Protein AF-A0A4W5RKW4-F1 (afdb_monomer_lite)

Organism: NCBI:txid62062

Foldseek 3Di:
DFLLVVLVVCLVVQLVPQDPVNLVVLLVQCCVVVLDDPCLSVCLVPVDDDSSSSSNSVSVSQSVSGRVSSVSSVD

Structure (mmCIF, N/CA/C/O backbone):
data_AF-A0A4W5RKW4-F1
#
_entry.id   AF-A0A4W5RKW4-F1
#
loop_
_atom_site.group_PDB
_atom_site.id
_atom_site.type_symbol
_atom_site.label_atom_id
_atom_site.label_alt_id
_atom_site.label_comp_id
_atom_site.label_asym_id
_atom_site.label_entity_id
_atom_site.label_seq_id
_atom_site.pdbx_PDB_ins_code
_atom_site.Cartn_x
_atom_site.Cartn_y
_atom_site.Cartn_z
_atom_site.occupancy
_atom_site.B_iso_or_equiv
_atom_site.auth_seq_id
_atom_site.auth_comp_id
_atom_site.auth_asym_id
_atom_site.auth_atom_id
_atom_site.pdbx_PDB_model_num
ATOM 1 N N . MET A 1 1 ? 5.845 9.612 -20.397 1.00 71.25 1 MET A N 1
ATOM 2 C CA . MET A 1 1 ? 5.425 9.670 -18.980 1.00 71.25 1 MET A CA 1
ATOM 3 C C . MET A 1 1 ? 5.914 8.408 -18.311 1.00 71.25 1 MET A C 1
ATOM 5 O O . MET A 1 1 ? 5.814 7.363 -18.937 1.00 71.25 1 MET A O 1
ATOM 9 N N . SER A 1 2 ? 6.474 8.500 -17.107 1.00 90.12 2 SER A N 1
ATOM 10 C CA . SER A 1 2 ? 6.845 7.301 -16.354 1.00 90.12 2 SER A CA 1
ATOM 11 C C . SER A 1 2 ? 5.614 6.654 -15.725 1.00 90.12 2 SER A C 1
ATOM 13 O O . SER A 1 2 ? 4.622 7.334 -15.441 1.00 90.12 2 SER A O 1
ATOM 15 N N . THR A 1 3 ? 5.678 5.356 -15.454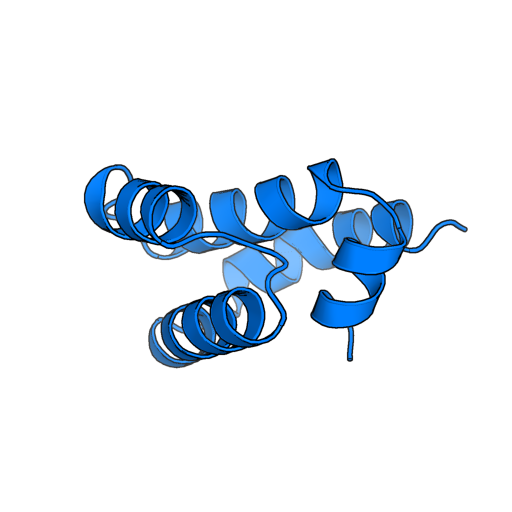 1.00 91.75 3 THR A N 1
ATOM 16 C CA . THR A 1 3 ? 4.550 4.642 -14.853 1.00 91.75 3 THR A CA 1
ATOM 17 C C . THR A 1 3 ? 4.228 5.159 -13.450 1.00 91.75 3 THR A C 1
ATOM 19 O O . THR A 1 3 ? 3.064 5.320 -13.091 1.00 91.75 3 THR A O 1
ATOM 22 N N . ALA A 1 4 ? 5.240 5.587 -12.689 1.00 91.31 4 ALA A N 1
ATOM 23 C CA . ALA A 1 4 ? 5.028 6.258 -11.405 1.00 91.31 4 ALA A CA 1
ATOM 24 C C . ALA A 1 4 ? 4.261 7.596 -11.532 1.00 91.31 4 ALA A C 1
ATOM 26 O O . ALA A 1 4 ? 3.504 7.965 -10.629 1.00 91.31 4 ALA A O 1
ATOM 27 N N . GLN A 1 5 ? 4.426 8.333 -12.640 1.00 92.25 5 GLN A N 1
ATOM 28 C CA . GLN A 1 5 ? 3.646 9.548 -12.919 1.00 92.25 5 GLN A CA 1
ATOM 29 C C . GLN A 1 5 ? 2.196 9.214 -13.281 1.00 92.25 5 GLN A C 1
ATOM 31 O O . GLN A 1 5 ? 1.281 9.888 -12.808 1.00 92.25 5 GLN A O 1
ATOM 36 N N . GLN A 1 6 ? 1.974 8.159 -14.068 1.00 93.38 6 GLN A N 1
ATOM 37 C CA . GLN A 1 6 ? 0.626 7.676 -14.387 1.00 93.38 6 GLN A CA 1
ATOM 38 C C . GLN A 1 6 ? -0.108 7.221 -13.122 1.00 93.38 6 GLN A C 1
ATOM 40 O O . GLN A 1 6 ? -1.246 7.632 -12.884 1.00 93.38 6 GLN A O 1
ATOM 45 N N . LEU A 1 7 ? 0.581 6.470 -12.259 1.00 93.75 7 LEU A N 1
ATOM 46 C CA . LEU A 1 7 ? 0.055 6.020 -10.976 1.00 93.75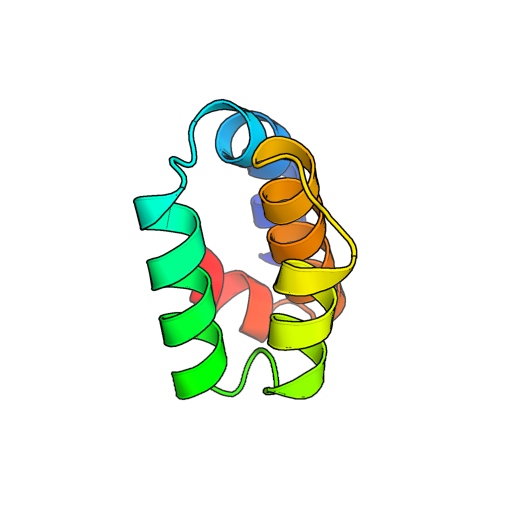 7 LEU A CA 1
ATOM 47 C C . LEU A 1 7 ? -0.318 7.200 -10.063 1.00 93.75 7 LEU A C 1
ATOM 49 O O . LEU A 1 7 ? -1.354 7.188 -9.400 1.00 93.75 7 LEU A O 1
ATOM 53 N N . HIS A 1 8 ? 0.480 8.272 -10.077 1.00 94.06 8 HIS A N 1
ATOM 54 C CA . HIS A 1 8 ? 0.130 9.50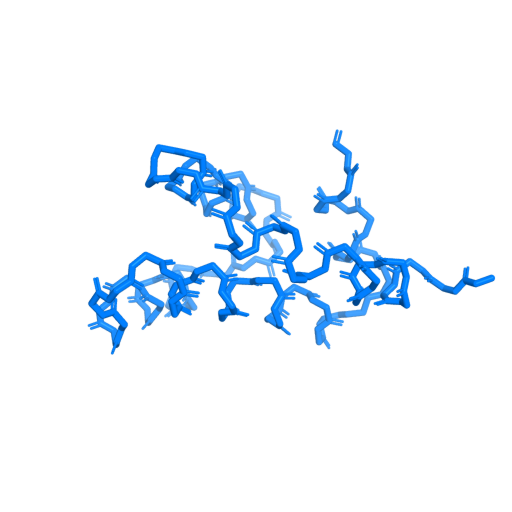6 -9.376 1.00 94.06 8 HIS A CA 1
ATOM 55 C C . HIS A 1 8 ? -1.143 10.163 -9.936 1.00 94.06 8 HIS A C 1
ATOM 57 O O . HIS A 1 8 ? -1.969 10.641 -9.161 1.00 94.06 8 HIS A O 1
ATOM 63 N N . GLY A 1 9 ? -1.331 10.149 -11.259 1.00 94.88 9 GLY A N 1
ATOM 64 C CA . GLY A 1 9 ? -2.506 10.724 -11.919 1.00 94.88 9 GLY A CA 1
ATOM 65 C C . GLY A 1 9 ? -3.821 10.023 -11.566 1.00 94.88 9 GLY A C 1
ATOM 66 O O . GLY A 1 9 ? -4.851 10.680 -11.423 1.00 94.88 9 GLY A O 1
ATOM 67 N N . VAL A 1 10 ? -3.802 8.703 -11.357 1.00 94.94 10 VAL A N 1
ATOM 68 C CA . VAL A 1 10 ? -5.004 7.936 -10.969 1.00 94.94 10 VAL A CA 1
ATOM 69 C C . VAL A 1 10 ? -5.257 7.916 -9.459 1.00 94.94 10 VAL A C 1
ATOM 71 O O . VAL A 1 10 ? -6.312 7.454 -9.019 1.00 94.94 10 VAL A O 1
ATOM 74 N N . ARG A 1 11 ? -4.330 8.453 -8.654 1.00 95.62 11 ARG A N 1
ATOM 75 C CA . ARG A 1 11 ? -4.334 8.359 -7.188 1.00 95.62 11 ARG A CA 1
ATOM 76 C C . ARG A 1 11 ? -5.637 8.800 -6.539 1.00 95.62 11 ARG A C 1
ATOM 78 O O . ARG A 1 11 ? -6.176 8.078 -5.705 1.00 95.62 11 ARG A O 1
ATOM 85 N N . THR A 1 12 ? -6.148 9.972 -6.904 1.00 97.00 12 THR A N 1
ATOM 86 C CA . THR A 1 12 ? -7.386 10.511 -6.319 1.00 97.00 12 THR A CA 1
ATOM 87 C C . THR A 1 12 ? -8.570 9.590 -6.603 1.00 97.00 12 THR A C 1
ATOM 89 O O . THR A 1 12 ? -9.276 9.186 -5.682 1.00 97.00 12 THR A O 1
ATOM 92 N N . LYS A 1 13 ? -8.715 9.156 -7.860 1.00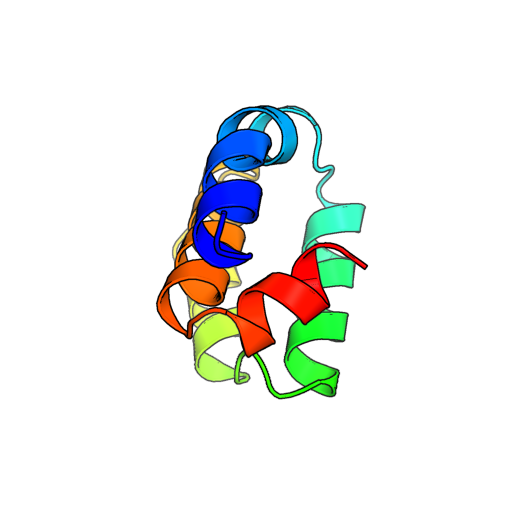 96.31 13 LYS A N 1
ATOM 93 C CA . LYS A 1 13 ? -9.787 8.249 -8.285 1.00 96.31 13 LYS A CA 1
ATOM 94 C C . LYS A 1 13 ? -9.689 6.889 -7.591 1.00 96.31 13 LYS A C 1
ATOM 96 O O . LYS A 1 13 ? -10.714 6.339 -7.198 1.00 96.31 13 LYS A O 1
ATOM 101 N N . PHE A 1 14 ? -8.477 6.362 -7.416 1.00 95.62 14 PHE A N 1
ATOM 102 C CA . PHE A 1 14 ? -8.249 5.128 -6.668 1.00 95.62 14 PHE A CA 1
ATOM 103 C C . PHE A 1 14 ? -8.688 5.274 -5.206 1.00 95.62 14 PHE A C 1
ATOM 105 O O . PHE A 1 14 ? -9.479 4.471 -4.719 1.00 95.62 14 PHE A O 1
ATOM 112 N N . ILE A 1 15 ? -8.261 6.340 -4.522 1.00 95.94 15 ILE A N 1
ATOM 113 C CA . ILE A 1 15 ? -8.639 6.593 -3.124 1.00 95.94 15 ILE A CA 1
ATOM 114 C C . ILE A 1 15 ? -10.155 6.724 -2.974 1.00 95.94 15 ILE A C 1
ATOM 116 O O . ILE A 1 15 ? -10.708 6.222 -1.999 1.00 95.94 15 ILE A O 1
ATOM 120 N N . GLU A 1 16 ? -10.843 7.365 -3.913 1.00 96.12 16 GLU A N 1
ATOM 121 C CA . GLU A 1 16 ? -12.297 7.533 -3.865 1.00 96.12 16 GLU A CA 1
ATOM 122 C C . GLU A 1 16 ? -13.052 6.226 -4.125 1.00 96.12 16 GLU A C 1
ATOM 124 O O . GLU A 1 16 ? -14.007 5.925 -3.410 1.00 96.12 16 GLU A O 1
ATOM 129 N N . LYS A 1 17 ? -12.618 5.441 -5.120 1.00 94.69 17 LYS A N 1
ATOM 130 C CA . LYS A 1 17 ? -13.394 4.307 -5.644 1.00 94.69 17 LYS A CA 1
ATOM 131 C C . LYS A 1 17 ? -12.993 2.936 -5.110 1.00 94.69 17 LYS A C 1
ATOM 133 O O . LYS A 1 17 ? -13.818 2.029 -5.158 1.00 94.69 17 LYS A O 1
ATOM 138 N N . ALA A 1 18 ? -11.765 2.758 -4.623 1.00 94.00 18 ALA A N 1
ATOM 139 C CA . ALA A 1 18 ? -11.304 1.457 -4.146 1.00 94.00 18 ALA A CA 1
ATOM 140 C C . ALA A 1 18 ? -12.139 1.014 -2.942 1.00 94.00 18 ALA A C 1
ATOM 142 O O . ALA A 1 18 ? -12.121 1.661 -1.894 1.00 94.00 18 ALA A O 1
ATOM 143 N N . SER A 1 19 ? -12.884 -0.079 -3.081 1.00 95.31 19 SER A N 1
ATOM 144 C CA . SER A 1 19 ? -13.622 -0.675 -1.969 1.00 95.31 19 SER A CA 1
ATOM 145 C C . SER A 1 19 ? -12.655 -1.341 -0.985 1.00 95.31 19 SER A C 1
ATOM 147 O O . SER A 1 19 ? -11.488 -1.560 -1.300 1.00 95.31 19 SER A O 1
ATOM 149 N N . LYS A 1 20 ? -13.132 -1.689 0.216 1.00 93.00 20 LYS A N 1
ATOM 150 C CA . LYS A 1 20 ? -12.316 -2.461 1.166 1.00 93.00 20 LYS A CA 1
ATOM 151 C C . LYS A 1 20 ? -11.848 -3.788 0.550 1.00 93.00 20 LYS A C 1
ATOM 153 O O . LYS A 1 20 ? -10.680 -4.112 0.670 1.00 93.00 20 LYS A O 1
ATOM 158 N N . VAL A 1 21 ? -12.740 -4.486 -0.157 1.00 94.69 21 VAL A N 1
ATOM 159 C CA . VAL A 1 21 ? -12.433 -5.763 -0.821 1.00 94.69 21 VAL A CA 1
ATOM 160 C C . VAL A 1 21 ? -11.328 -5.593 -1.861 1.00 94.69 21 VAL A C 1
ATOM 162 O O . VAL A 1 21 ? -10.381 -6.364 -1.863 1.00 94.69 21 VAL A O 1
ATOM 165 N N . ILE A 1 22 ? -11.410 -4.550 -2.695 1.00 93.62 22 ILE A N 1
ATOM 166 C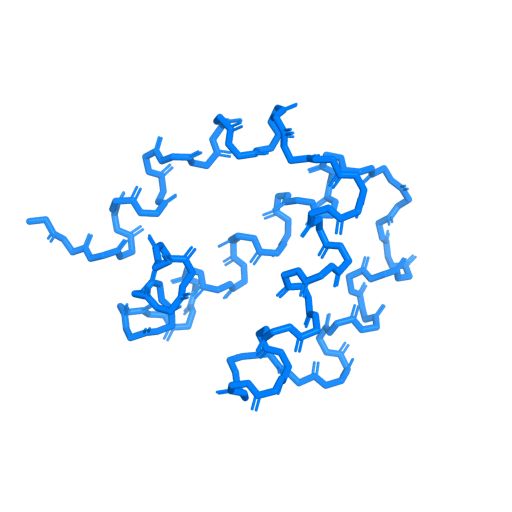 CA . ILE A 1 22 ? -10.365 -4.257 -3.688 1.00 93.62 22 ILE A CA 1
ATOM 167 C C . ILE A 1 22 ? -9.034 -3.942 -2.999 1.00 93.62 22 ILE A C 1
ATOM 169 O O . ILE A 1 22 ? -7.996 -4.376 -3.472 1.00 93.62 22 ILE A O 1
ATOM 173 N N . LEU A 1 23 ? -9.048 -3.193 -1.892 1.00 94.50 23 LEU A N 1
ATOM 174 C CA . LEU A 1 23 ? -7.820 -2.889 -1.157 1.00 94.50 23 LEU A CA 1
ATOM 175 C C . LEU A 1 23 ? -7.184 -4.128 -0.539 1.00 94.50 23 LEU A C 1
ATOM 177 O O . LEU A 1 23 ? -5.969 -4.250 -0.607 1.00 94.50 23 LEU A O 1
ATOM 181 N N . ASP A 1 24 ? -7.984 -4.999 0.073 1.00 93.50 24 ASP A N 1
ATOM 182 C CA . ASP A 1 24 ? -7.480 -6.216 0.705 1.00 93.50 24 ASP A CA 1
ATOM 183 C C . ASP A 1 24 ? -6.906 -7.166 -0.365 1.00 93.50 24 ASP A C 1
ATOM 185 O O . ASP A 1 24 ? -5.767 -7.594 -0.219 1.00 93.50 24 ASP A O 1
ATOM 189 N N . GLN A 1 25 ? -7.608 -7.372 -1.490 1.00 94.44 25 GLN A N 1
ATOM 190 C CA . GLN A 1 25 ? -7.096 -8.175 -2.610 1.00 94.44 25 GLN A CA 1
ATOM 191 C C . GLN A 1 25 ? -5.794 -7.602 -3.178 1.00 94.44 25 GLN A C 1
ATOM 193 O O . GLN A 1 25 ? -4.814 -8.317 -3.322 1.00 94.44 25 GLN A O 1
ATOM 198 N N . LEU A 1 26 ? -5.749 -6.291 -3.430 1.00 93.81 26 LEU A N 1
ATOM 199 C CA . LEU A 1 26 ? -4.561 -5.658 -3.997 1.00 93.81 26 LEU A CA 1
ATOM 200 C C . LEU A 1 26 ? -3.367 -5.706 -3.032 1.00 93.81 26 LEU A C 1
ATOM 202 O O . LEU A 1 26 ? -2.223 -5.738 -3.464 1.00 93.81 26 LEU A O 1
ATOM 206 N N . MET A 1 27 ? -3.609 -5.686 -1.719 1.00 94.31 27 MET A N 1
ATOM 207 C CA . MET A 1 27 ? -2.553 -5.899 -0.727 1.00 94.31 27 MET A CA 1
ATOM 208 C C . MET A 1 27 ? -1.973 -7.311 -0.807 1.00 94.31 27 MET A C 1
ATOM 210 O O . MET A 1 27 ? -0.761 -7.451 -0.663 1.00 94.31 27 MET A O 1
ATOM 214 N N . ASP A 1 28 ? -2.819 -8.315 -1.029 1.00 95.12 28 ASP A N 1
ATOM 215 C CA . ASP A 1 28 ? -2.401 -9.710 -1.149 1.00 95.12 28 ASP A CA 1
ATOM 216 C C . ASP A 1 28 ? -1.644 -9.938 -2.474 1.00 95.12 28 ASP A C 1
ATOM 218 O O . ASP A 1 28 ? -0.552 -10.504 -2.453 1.00 95.12 28 ASP A O 1
ATOM 222 N N . ASP A 1 29 ? -2.128 -9.379 -3.591 1.00 94.25 29 ASP A N 1
ATOM 223 C CA . ASP A 1 29 ? -1.457 -9.449 -4.901 1.00 94.25 29 ASP A CA 1
ATOM 224 C C . ASP A 1 29 ? -0.057 -8.797 -4.846 1.00 94.25 29 ASP A C 1
ATOM 226 O O . ASP A 1 29 ? 0.950 -9.378 -5.248 1.00 94.25 29 ASP A O 1
ATOM 230 N N . LEU A 1 30 ? 0.048 -7.598 -4.254 1.00 94.50 30 LEU A N 1
ATOM 231 C CA . LEU A 1 30 ? 1.327 -6.887 -4.109 1.00 94.50 30 LEU A CA 1
ATOM 232 C C . LEU A 1 30 ? 2.308 -7.595 -3.165 1.00 94.50 30 LEU A C 1
ATOM 234 O O . LEU A 1 30 ? 3.517 -7.358 -3.260 1.00 94.50 30 LEU A O 1
ATOM 238 N N . LEU A 1 31 ? 1.804 -8.409 -2.237 1.00 95.25 31 LEU A N 1
ATOM 239 C CA . LEU A 1 31 ? 2.618 -9.252 -1.370 1.00 95.25 31 LEU A CA 1
ATOM 240 C C . LEU A 1 31 ? 3.137 -10.477 -2.130 1.00 95.25 31 LEU A C 1
ATOM 242 O O . LEU A 1 31 ? 4.331 -10.775 -2.060 1.00 95.25 31 LEU A O 1
ATOM 246 N N . GLU A 1 32 ? 2.269 -11.144 -2.894 1.00 95.06 32 GLU A N 1
ATOM 247 C CA . GLU A 1 32 ? 2.620 -12.292 -3.736 1.00 95.06 32 GLU A CA 1
ATOM 248 C C . GLU A 1 32 ? 3.692 -11.921 -4.772 1.00 95.06 32 GLU A C 1
ATOM 250 O O . GLU A 1 32 ? 4.722 -12.596 -4.883 1.00 95.06 32 GLU A O 1
ATOM 255 N N . ASP A 1 33 ? 3.527 -10.768 -5.423 1.00 92.38 33 ASP A N 1
ATOM 256 C CA . ASP A 1 33 ? 4.478 -10.213 -6.391 1.00 92.38 33 ASP A CA 1
ATOM 257 C C . ASP A 1 33 ? 5.743 -9.617 -5.747 1.00 92.38 33 ASP A C 1
ATOM 259 O O . ASP A 1 33 ? 6.632 -9.107 -6.438 1.00 92.38 33 ASP A O 1
ATOM 263 N N . LYS A 1 34 ? 5.853 -9.668 -4.410 1.00 93.12 34 LYS A N 1
ATOM 264 C CA . LYS A 1 34 ? 6.971 -9.126 -3.613 1.00 93.12 34 LYS A CA 1
ATOM 265 C C . LYS A 1 34 ? 7.208 -7.632 -3.833 1.00 93.12 34 LYS A C 1
ATOM 267 O O . LYS A 1 34 ? 8.311 -7.123 -3.602 1.00 93.12 34 LYS A O 1
ATOM 272 N N . VAL A 1 35 ? 6.173 -6.907 -4.253 1.00 94.94 35 VAL A N 1
ATOM 273 C CA . VAL A 1 35 ? 6.198 -5.447 -4.344 1.00 94.94 35 VAL A CA 1
ATOM 274 C C . VAL A 1 35 ? 6.171 -4.856 -2.941 1.00 94.94 35 VAL A C 1
ATOM 276 O O . VAL A 1 35 ? 6.942 -3.942 -2.651 1.00 94.94 35 VAL A O 1
ATOM 279 N N . LEU A 1 36 ? 5.333 -5.387 -2.052 1.00 95.62 36 LEU A N 1
ATOM 280 C CA . LEU A 1 36 ? 5.310 -5.066 -0.626 1.00 95.62 36 LEU A CA 1
ATOM 281 C C . LEU A 1 36 ? 5.641 -6.316 0.188 1.00 95.62 36 LEU A C 1
ATOM 283 O O . LEU A 1 36 ? 5.361 -7.427 -0.238 1.00 95.62 36 LEU A O 1
ATOM 287 N N . ASN A 1 37 ? 6.273 -6.137 1.344 1.00 96.06 37 ASN A N 1
ATOM 288 C CA . ASN A 1 37 ? 6.502 -7.233 2.289 1.00 96.06 37 ASN A CA 1
ATOM 289 C C . ASN A 1 37 ? 5.424 -7.273 3.383 1.00 96.06 37 ASN A C 1
ATOM 291 O O . ASN A 1 37 ? 4.674 -6.309 3.558 1.00 96.06 37 ASN A O 1
ATOM 295 N N . ASP A 1 38 ? 5.389 -8.365 4.153 1.00 95.75 38 ASP A N 1
ATOM 296 C CA . ASP A 1 38 ? 4.409 -8.576 5.225 1.00 95.75 38 ASP A CA 1
ATOM 297 C C . ASP A 1 38 ? 4.361 -7.404 6.212 1.00 95.75 38 ASP A C 1
ATOM 299 O O . ASP A 1 38 ? 3.290 -6.880 6.503 1.00 95.75 38 ASP A O 1
ATOM 303 N N . GLY A 1 39 ? 5.523 -6.906 6.649 1.00 96.50 39 GLY A N 1
ATOM 304 C CA . GLY A 1 39 ? 5.602 -5.786 7.589 1.00 96.50 39 GLY A CA 1
ATOM 305 C C . GLY A 1 39 ? 5.077 -4.464 7.016 1.00 96.50 39 GLY A C 1
ATOM 306 O O . GLY A 1 39 ? 4.500 -3.652 7.743 1.00 96.50 39 GLY A O 1
ATOM 307 N N . GLU A 1 40 ? 5.236 -4.229 5.712 1.00 95.69 40 GLU A N 1
ATOM 308 C CA . GLU A 1 40 ? 4.640 -3.075 5.031 1.00 95.69 40 GLU A CA 1
ATOM 309 C C . GLU A 1 40 ? 3.110 -3.201 4.965 1.00 95.69 40 GLU A C 1
ATOM 311 O O . GLU A 1 40 ? 2.406 -2.226 5.247 1.00 95.69 40 GLU A O 1
ATOM 316 N N . ILE A 1 41 ? 2.590 -4.391 4.644 1.00 95.19 41 ILE A N 1
ATOM 317 C CA . ILE A 1 41 ? 1.148 -4.661 4.569 1.00 95.19 41 ILE A CA 1
ATOM 318 C C . ILE A 1 41 ? 0.493 -4.582 5.950 1.00 95.19 41 ILE A C 1
ATOM 320 O O . ILE A 1 41 ? -0.502 -3.869 6.116 1.00 95.19 41 ILE A O 1
ATOM 324 N N . GLU A 1 42 ? 1.053 -5.252 6.955 1.00 95.12 42 GLU A N 1
ATOM 325 C CA . GLU A 1 42 ? 0.597 -5.184 8.347 1.00 95.12 42 GLU A CA 1
ATOM 326 C C . GLU A 1 42 ? 0.644 -3.747 8.862 1.00 95.12 42 GLU A C 1
ATOM 328 O O . GLU A 1 42 ? -0.350 -3.236 9.382 1.00 95.12 42 GLU A O 1
ATOM 333 N N . GLY A 1 43 ? 1.740 -3.033 8.594 1.00 95.00 43 GLY A N 1
ATOM 334 C CA . GLY A 1 43 ? 1.877 -1.624 8.941 1.00 95.00 43 GLY A CA 1
ATOM 335 C C . GLY A 1 43 ? 0.758 -0.757 8.359 1.00 95.00 43 GLY A C 1
ATOM 336 O O . GLY A 1 43 ? 0.257 0.134 9.048 1.00 95.00 43 GLY A O 1
ATOM 337 N N . ILE A 1 44 ? 0.319 -1.019 7.123 1.00 94.12 44 ILE A N 1
ATOM 338 C CA . ILE A 1 44 ? -0.825 -0.321 6.521 1.00 94.12 44 ILE A CA 1
ATOM 339 C C . ILE A 1 44 ? -2.146 -0.751 7.179 1.00 94.12 44 ILE A C 1
ATOM 341 O O . ILE A 1 44 ? -2.998 0.099 7.465 1.00 94.12 44 ILE A O 1
ATOM 345 N N . LYS A 1 45 ? -2.335 -2.054 7.418 1.00 92.12 45 LYS A N 1
ATOM 346 C CA . LYS A 1 45 ? -3.566 -2.612 7.997 1.00 92.12 45 LYS A CA 1
ATOM 347 C C . LYS A 1 45 ? -3.809 -2.095 9.421 1.00 92.12 45 LYS A C 1
ATOM 349 O O . LYS A 1 45 ? -4.965 -1.792 9.732 1.00 92.12 45 LYS A O 1
ATOM 354 N N . GLU A 1 46 ? -2.752 -1.946 10.219 1.00 93.00 46 GLU A N 1
ATOM 355 C CA . GLU A 1 46 ? -2.795 -1.534 11.627 1.00 93.00 46 GLU A CA 1
ATOM 356 C C . GLU A 1 46 ? -2.775 -0.014 11.832 1.00 93.00 46 GLU A C 1
ATOM 358 O O . GLU A 1 46 ? -3.578 0.512 12.609 1.00 93.00 46 GLU A O 1
ATOM 363 N N . LYS A 1 47 ? -1.888 0.724 11.142 1.00 93.25 47 LYS A N 1
ATOM 364 C CA . LYS A 1 47 ? -1.734 2.176 11.376 1.00 93.25 47 LYS A CA 1
ATOM 365 C C . LYS A 1 47 ? -2.911 2.999 10.870 1.00 93.25 47 LYS A C 1
ATOM 367 O O . LYS A 1 47 ? -3.171 4.077 11.406 1.00 93.25 47 LYS A O 1
ATOM 372 N N . TYR A 1 48 ? -3.617 2.533 9.843 1.00 92.38 48 TYR A N 1
ATOM 373 C CA . TYR A 1 48 ? -4.676 3.305 9.198 1.00 92.38 48 TYR A CA 1
ATOM 374 C C . TYR A 1 48 ? -6.024 2.624 9.394 1.00 92.38 48 TYR A C 1
ATOM 376 O O . TYR A 1 48 ? -6.245 1.522 8.912 1.00 92.38 48 TYR A O 1
ATOM 384 N N . LYS A 1 49 ? -6.964 3.287 10.076 1.00 89.38 49 LYS A N 1
ATOM 385 C CA . LYS A 1 49 ? -8.314 2.733 10.296 1.00 89.38 49 LYS A CA 1
ATOM 386 C C . LYS A 1 49 ? -9.245 2.970 9.109 1.00 89.38 49 LYS A C 1
ATOM 388 O O . LYS A 1 49 ? -10.046 2.104 8.769 1.00 89.38 49 LYS A O 1
ATOM 393 N N . GLN A 1 50 ? -9.124 4.129 8.463 1.00 94.25 50 GLN A N 1
ATOM 394 C CA . GLN A 1 50 ? -10.012 4.516 7.372 1.00 94.25 50 GLN A CA 1
ATOM 395 C C . GLN A 1 50 ? -9.570 3.910 6.042 1.00 94.25 50 GLN A C 1
ATOM 397 O O . GLN A 1 50 ? -8.397 3.959 5.671 1.00 94.25 50 GLN A O 1
ATOM 402 N N . ARG A 1 51 ? -10.543 3.416 5.269 1.00 94.88 51 ARG A N 1
ATOM 403 C CA . ARG A 1 51 ? -10.341 2.861 3.920 1.00 94.88 51 ARG A CA 1
ATOM 404 C C . ARG A 1 51 ? -9.566 3.816 3.004 1.00 94.88 51 ARG A C 1
ATOM 406 O O . ARG A 1 51 ? -8.639 3.394 2.323 1.00 94.88 51 ARG A O 1
ATOM 413 N N . ALA A 1 52 ? -9.927 5.100 3.003 1.00 95.62 52 ALA A N 1
ATOM 414 C CA . ALA A 1 52 ? -9.277 6.106 2.164 1.00 95.62 52 ALA A CA 1
ATOM 415 C C . ALA A 1 52 ? -7.800 6.321 2.541 1.00 95.62 52 ALA A C 1
ATOM 417 O O . ALA A 1 52 ? -6.963 6.508 1.660 1.00 95.62 52 ALA A O 1
ATOM 418 N N . ASP A 1 53 ? -7.469 6.251 3.832 1.00 96.00 53 ASP A N 1
ATOM 419 C CA . ASP A 1 53 ? -6.089 6.387 4.299 1.00 96.00 53 ASP A CA 1
ATOM 420 C C . ASP A 1 53 ? -5.262 5.147 3.947 1.00 96.00 53 ASP A C 1
ATOM 422 O O . ASP A 1 53 ? -4.138 5.293 3.470 1.00 96.00 53 ASP A O 1
ATOM 426 N N . LYS A 1 54 ? -5.843 3.943 4.063 1.00 95.94 54 LYS A N 1
ATOM 427 C CA . LYS A 1 54 ? -5.228 2.701 3.565 1.00 95.94 54 LYS A CA 1
ATOM 428 C C . LYS A 1 54 ? -4.956 2.770 2.063 1.00 95.94 54 LYS A C 1
ATOM 430 O O . LYS A 1 54 ? -3.830 2.529 1.641 1.00 95.94 54 LYS A O 1
ATOM 435 N N . ALA A 1 55 ? -5.954 3.168 1.270 1.00 96.69 55 ALA A N 1
ATOM 436 C CA . ALA A 1 55 ? -5.820 3.325 -0.178 1.00 96.69 55 ALA A CA 1
ATOM 437 C C . ALA A 1 55 ? -4.696 4.299 -0.538 1.00 96.69 55 ALA A C 1
ATOM 439 O O . ALA A 1 55 ? -3.870 4.009 -1.399 1.00 96.69 55 ALA A O 1
ATOM 440 N N . ARG A 1 56 ? -4.640 5.441 0.159 1.00 97.19 56 ARG A N 1
ATOM 441 C CA . ARG A 1 56 ? -3.600 6.453 -0.026 1.00 97.19 56 ARG A CA 1
ATOM 442 C C . ARG A 1 56 ? -2.209 5.889 0.244 1.00 97.19 56 ARG A C 1
ATOM 444 O O . ARG A 1 56 ? -1.287 6.138 -0.524 1.00 97.19 56 ARG A O 1
ATOM 451 N N . GLN A 1 57 ? -2.060 5.146 1.331 1.00 96.94 57 GLN A N 1
ATOM 452 C CA . GLN A 1 57 ? -0.762 4.623 1.740 1.00 96.94 57 GLN A CA 1
ATOM 453 C C . GLN A 1 57 ? -0.296 3.471 0.864 1.00 96.94 57 GLN A C 1
ATOM 455 O O . GLN A 1 57 ? 0.890 3.401 0.555 1.00 96.94 57 GLN A O 1
ATOM 460 N N . LEU A 1 58 ? -1.216 2.629 0.398 1.00 96.06 58 LEU A N 1
ATOM 461 C CA . LEU A 1 58 ? -0.914 1.557 -0.541 1.00 96.06 58 LEU A CA 1
ATOM 462 C C . LEU A 1 58 ? -0.336 2.117 -1.850 1.00 96.06 58 LEU A C 1
ATOM 464 O O . LEU A 1 58 ? 0.810 1.829 -2.195 1.00 96.06 58 LEU A O 1
ATOM 468 N N . ILE A 1 59 ? -1.074 3.009 -2.518 1.00 96.00 59 ILE A N 1
ATOM 469 C CA . ILE A 1 59 ? -0.646 3.586 -3.801 1.00 96.00 59 ILE A CA 1
ATOM 470 C C . ILE A 1 59 ? 0.627 4.434 -3.677 1.00 96.00 59 ILE A C 1
ATOM 472 O O . ILE A 1 59 ? 1.499 4.382 -4.544 1.00 96.00 59 ILE A O 1
ATOM 476 N N . ASP A 1 60 ? 0.782 5.190 -2.584 1.00 96.12 60 ASP A N 1
ATOM 477 C CA . ASP A 1 60 ? 1.989 5.987 -2.355 1.00 96.12 60 ASP A CA 1
ATOM 478 C C . ASP A 1 60 ? 3.208 5.109 -2.031 1.00 96.12 60 ASP A C 1
ATOM 480 O O . ASP A 1 60 ? 4.336 5.487 -2.353 1.00 96.12 60 ASP A O 1
ATOM 484 N N . SER A 1 61 ? 3.020 3.941 -1.413 1.00 95.62 61 SER A N 1
ATOM 485 C CA . SER A 1 61 ? 4.120 3.013 -1.121 1.00 95.62 61 SER A CA 1
ATOM 486 C C . SER A 1 61 ? 4.600 2.312 -2.383 1.00 95.62 61 SER A C 1
ATOM 488 O O . SER A 1 61 ? 5.799 2.319 -2.649 1.00 95.62 61 SER A O 1
ATOM 490 N N . VAL A 1 62 ? 3.678 1.836 -3.221 1.00 95.69 62 VAL A N 1
ATOM 491 C CA . VAL A 1 62 ? 4.013 1.233 -4.517 1.00 95.69 62 VAL A CA 1
ATOM 492 C C . VAL A 1 62 ? 4.704 2.238 -5.439 1.00 95.69 62 VAL A C 1
ATOM 494 O O . VAL A 1 62 ? 5.779 1.960 -5.969 1.00 95.69 62 VAL A O 1
ATOM 497 N N . ARG A 1 63 ? 4.173 3.464 -5.544 1.00 95.62 63 ARG A N 1
ATOM 498 C CA . ARG A 1 63 ? 4.783 4.528 -6.357 1.00 95.62 63 ARG A CA 1
ATOM 499 C C . ARG A 1 63 ? 6.220 4.850 -5.935 1.00 95.62 63 ARG A C 1
ATOM 501 O O . ARG A 1 63 ? 7.066 5.112 -6.788 1.00 95.62 63 ARG A O 1
ATOM 508 N N . ARG A 1 64 ? 6.509 4.849 -4.627 1.00 95.06 64 ARG A N 1
ATOM 509 C CA . ARG A 1 64 ? 7.854 5.136 -4.089 1.00 95.06 64 ARG A CA 1
ATOM 510 C C . ARG A 1 64 ? 8.884 4.060 -4.428 1.00 95.06 64 ARG A C 1
ATOM 512 O O . ARG A 1 64 ? 10.067 4.379 -4.465 1.00 95.06 64 ARG A O 1
ATOM 519 N N . LYS A 1 65 ? 8.455 2.829 -4.715 1.00 94.25 65 LYS A N 1
ATOM 520 C CA . LYS A 1 65 ? 9.347 1.739 -5.143 1.00 94.25 65 LYS A CA 1
ATOM 521 C C . LYS A 1 65 ? 9.792 1.857 -6.603 1.00 94.25 65 LYS A C 1
ATOM 523 O O . LYS A 1 65 ? 10.729 1.179 -7.009 1.00 94.25 65 LYS A O 1
ATOM 528 N N . GLY A 1 66 ? 9.184 2.761 -7.371 1.00 92.44 66 GLY A N 1
ATOM 529 C CA . GLY A 1 66 ? 9.614 3.112 -8.722 1.00 92.44 66 GLY A CA 1
ATOM 530 C C . GLY A 1 66 ? 8.708 2.554 -9.815 1.00 92.44 66 GLY A C 1
ATOM 531 O O . GLY A 1 66 ? 7.593 2.097 -9.561 1.00 92.44 66 GLY A O 1
ATOM 532 N N . ASN A 1 67 ? 9.178 2.644 -11.062 1.00 92.50 67 ASN A N 1
ATOM 533 C CA . ASN A 1 67 ? 8.344 2.388 -12.239 1.00 92.50 67 ASN A CA 1
ATOM 534 C C . ASN A 1 67 ? 7.888 0.930 -12.342 1.00 92.50 67 ASN A C 1
ATOM 536 O O . ASN A 1 67 ? 6.709 0.725 -12.578 1.00 92.50 67 ASN A O 1
ATOM 540 N N . ILE A 1 68 ? 8.764 -0.047 -12.076 1.00 90.94 68 ILE A N 1
ATOM 541 C CA . ILE A 1 68 ? 8.424 -1.482 -12.156 1.00 90.94 68 ILE A CA 1
ATOM 542 C C . ILE A 1 68 ? 7.293 -1.825 -11.178 1.00 90.94 68 ILE A C 1
ATOM 544 O O . ILE A 1 68 ? 6.281 -2.397 -11.559 1.00 90.94 68 ILE A O 1
ATOM 548 N N . ALA A 1 69 ? 7.416 -1.396 -9.921 1.00 93.00 69 ALA A N 1
ATOM 549 C CA . ALA A 1 69 ? 6.357 -1.580 -8.930 1.00 93.00 69 ALA A CA 1
ATOM 550 C C . ALA A 1 69 ? 5.061 -0.855 -9.334 1.00 93.00 69 ALA A C 1
ATOM 552 O O . ALA A 1 69 ? 3.964 -1.370 -9.144 1.00 93.00 69 ALA A O 1
ATOM 553 N N . SER A 1 70 ? 5.187 0.341 -9.917 1.00 93.75 70 SER A N 1
ATOM 554 C CA . SER A 1 70 ? 4.033 1.105 -10.400 1.00 93.75 70 SER A CA 1
ATOM 555 C C . SER A 1 70 ? 3.345 0.451 -11.603 1.00 93.75 70 SER A C 1
ATOM 557 O O . SER A 1 70 ? 2.147 0.646 -11.766 1.00 93.75 70 SER A O 1
ATOM 559 N N . GLU A 1 71 ? 4.077 -0.300 -12.431 1.00 92.38 71 GLU A N 1
ATOM 560 C CA . GLU A 1 71 ? 3.529 -1.087 -13.543 1.00 92.38 71 GLU A CA 1
ATOM 561 C C . GLU A 1 71 ? 2.652 -2.216 -13.019 1.00 92.38 71 GLU A C 1
ATOM 563 O O . GLU A 1 71 ? 1.499 -2.290 -13.422 1.00 92.38 71 GLU A O 1
ATOM 568 N N . MET A 1 72 ? 3.135 -2.987 -12.042 1.00 88.75 72 MET A N 1
ATOM 569 C CA . MET A 1 72 ? 2.376 -4.089 -11.428 1.00 88.75 72 MET A CA 1
ATOM 570 C C . MET A 1 72 ? 1.044 -3.635 -10.809 1.00 88.75 72 MET A C 1
ATOM 572 O O . MET A 1 72 ? 0.093 -4.398 -10.754 1.00 88.75 72 MET A O 1
ATOM 576 N N . PHE A 1 73 ? 0.945 -2.375 -10.377 1.00 89.69 73 PHE A N 1
ATOM 577 C CA . PHE A 1 73 ? -0.283 -1.819 -9.800 1.00 89.69 73 PHE A CA 1
ATOM 578 C C . PHE A 1 73 ? -1.335 -1.399 -10.835 1.00 89.69 73 PHE A C 1
ATOM 580 O O . PHE A 1 73 ? -2.508 -1.247 -10.499 1.00 89.69 73 PHE A O 1
ATOM 587 N N . LEU A 1 74 ? -0.911 -1.078 -12.059 1.00 85.75 74 LEU A N 1
ATOM 588 C CA . LEU A 1 74 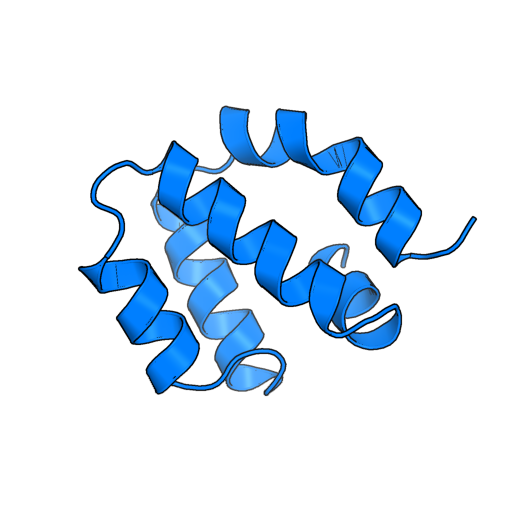? -1.794 -0.551 -13.104 1.00 85.75 74 LEU A CA 1
ATOM 589 C C . LEU A 1 74 ? -2.335 -1.636 -14.047 1.00 85.75 74 LEU A C 1
ATOM 591 O O . LEU A 1 74 ? -3.158 -1.299 -14.902 1.00 85.75 74 LEU A O 1
ATOM 595 N N . ILE A 1 75 ? -1.843 -2.871 -13.920 1.00 71.81 75 ILE A N 1
ATOM 596 C CA . ILE A 1 75 ? -2.272 -4.055 -14.680 1.00 71.81 75 ILE A CA 1
ATOM 597 C C . ILE A 1 75 ? -3.597 -4.573 -14.113 1.00 71.81 75 ILE A C 1
ATOM 599 O O . ILE A 1 75 ? -4.473 -4.911 -14.942 1.00 71.81 75 ILE A O 1
#

Secondary structure (DSSP, 8-state):
--HHHHHHHHHHHHHHH--HHHHHHHHHHHHHTTSS-HHHHHHHHHH--SHHHHHHHHHHHHHHT-HHHHHHHH-

Sequence (75 aa):
MSTAQQLHGVRTKFIEKASKVILDQLMDDLLEDKVLNDGEIEGIKEKYKQRADKARQLIDSVRRKGNIASEMFLI

InterPro domains:
  IPR001315 CARD domain [PF00619] (9-74)
  IPR001315 CARD domain [PS50209] (1-75)
  IPR002398 Peptidase C14 family [PTHR47901] (5-74)
  IPR011029 Death-like domain superfamily [G3DSA:1.10.533.10] (2-75)
  IPR011029 Death-like domain superfamily [SSF47986] (5-74)

pLDDT: mean 93.56, std 4.18, range [71.25, 97.19]

Radius of gyration: 11.25 Å; chains: 1; bounding box: 23×23×31 Å